Protein AF-D4V7H5-F1 (afdb_monomer)

pLDDT: mean 90.29, std 13.74, range [45.31, 98.12]

Mean predicted aligned error: 7.19 Å

Sequence (65 aa):
MQEELQRNYDNVAAYVKNGIANQADLDAVKVEQLNNIQQRHTLEATYRAYGKMLSLGPQTSKSKI

Foldseek 3Di:
DLVVLVVLLVVQVVCCVVVNHPVVSNVVSVVVNVVVVVVVVVVVVVVVVVVVVVVVPPPPDDDDD

Structure (mmCIF, N/CA/C/O backbone):
data_AF-D4V7H5-F1
#
_entry.id   AF-D4V7H5-F1
#
loop_
_atom_site.group_PDB
_atom_site.id
_atom_site.type_symbol
_atom_site.label_atom_id
_atom_site.label_alt_id
_atom_site.label_comp_id
_atom_site.label_asym_id
_atom_site.label_entity_id
_atom_site.label_seq_id
_atom_site.pdbx_PDB_ins_code
_atom_site.Cartn_x
_atom_site.Cartn_y
_atom_site.Cartn_z
_atom_site.occupancy
_atom_site.B_iso_or_equiv
_atom_site.auth_seq_id
_atom_site.auth_comp_id
_atom_site.auth_asym_id
_atom_site.auth_atom_id
_atom_site.pdbx_PDB_model_num
ATOM 1 N N . MET A 1 1 ? 5.924 -9.576 3.105 1.00 82.94 1 MET A N 1
ATOM 2 C CA . MET A 1 1 ? 5.638 -8.141 2.900 1.00 82.94 1 MET A CA 1
ATOM 3 C C . MET A 1 1 ? 4.188 -7.861 2.507 1.00 82.94 1 MET A C 1
ATOM 5 O O . MET A 1 1 ? 3.474 -7.331 3.340 1.00 82.94 1 MET A O 1
ATOM 9 N N . GLN A 1 2 ? 3.690 -8.222 1.315 1.00 86.00 2 GLN A N 1
ATOM 10 C CA . GLN A 1 2 ? 2.313 -7.847 0.924 1.00 86.00 2 GLN A CA 1
ATOM 11 C C . GLN A 1 2 ? 1.227 -8.538 1.772 1.00 86.00 2 GLN A C 1
ATOM 13 O O . GLN A 1 2 ? 0.286 -7.893 2.221 1.00 86.00 2 GLN A O 1
ATOM 18 N N . GLU A 1 3 ? 1.412 -9.819 2.096 1.00 92.62 3 GLU A N 1
ATOM 19 C CA . GLU A 1 3 ? 0.540 -10.539 3.037 1.00 92.62 3 GLU A CA 1
ATOM 20 C C . GLU A 1 3 ? 0.610 -9.982 4.466 1.00 92.62 3 GLU A C 1
ATOM 22 O O . GLU A 1 3 ? -0.381 -9.994 5.188 1.00 92.62 3 GLU A O 1
ATOM 27 N N . GLU A 1 4 ? 1.774 -9.483 4.889 1.00 93.75 4 GLU A N 1
ATOM 28 C CA . GLU A 1 4 ? 1.938 -8.857 6.208 1.00 93.75 4 GLU A CA 1
ATOM 29 C C . GLU A 1 4 ? 1.202 -7.524 6.266 1.00 93.75 4 GLU A C 1
ATOM 31 O O . GLU A 1 4 ? 0.511 -7.258 7.244 1.00 93.75 4 GLU A O 1
ATOM 36 N N . LEU A 1 5 ? 1.287 -6.725 5.200 1.00 92.69 5 LEU A N 1
ATOM 37 C CA . LEU A 1 5 ? 0.529 -5.485 5.067 1.00 92.69 5 LEU A CA 1
ATOM 38 C C . LEU A 1 5 ? -0.977 -5.738 5.003 1.00 92.69 5 LEU A C 1
ATOM 40 O O . LEU A 1 5 ? -1.742 -4.944 5.541 1.00 92.69 5 LEU A O 1
ATOM 44 N N . GLN A 1 6 ? -1.418 -6.832 4.377 1.00 95.56 6 GLN A N 1
ATOM 45 C CA . GLN A 1 6 ? -2.832 -7.207 4.388 1.00 95.56 6 GLN A CA 1
ATOM 46 C C . GLN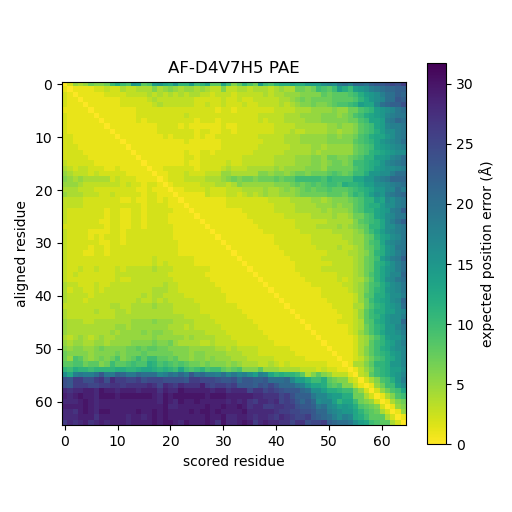 A 1 6 ? -3.288 -7.608 5.794 1.00 95.56 6 GLN A C 1
ATOM 48 O O . GLN A 1 6 ? -4.275 -7.073 6.285 1.00 95.56 6 GLN A O 1
ATOM 53 N N . ARG A 1 7 ? -2.522 -8.457 6.491 1.00 97.31 7 ARG A N 1
ATOM 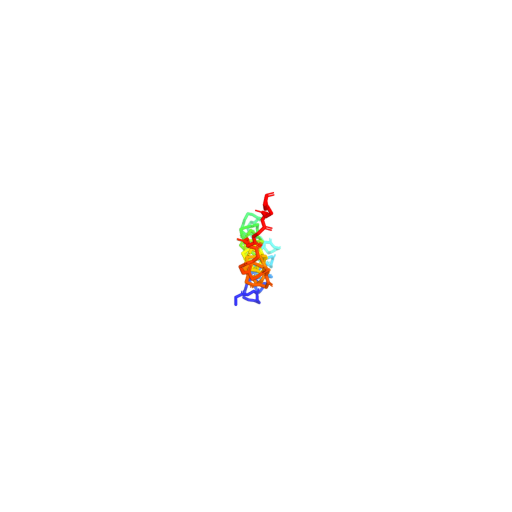54 C CA . ARG A 1 7 ? -2.813 -8.808 7.891 1.00 97.31 7 ARG A CA 1
ATOM 55 C C . ARG A 1 7 ? -2.833 -7.581 8.803 1.00 97.31 7 ARG A C 1
ATOM 57 O O . ARG A 1 7 ? -3.675 -7.495 9.689 1.00 97.31 7 ARG A O 1
ATOM 64 N N . ASN A 1 8 ? -1.917 -6.635 8.597 1.00 95.81 8 ASN A N 1
ATOM 65 C CA . ASN A 1 8 ? -1.891 -5.384 9.351 1.00 95.81 8 ASN A CA 1
ATOM 66 C C . ASN A 1 8 ? -3.164 -4.564 9.092 1.00 95.81 8 ASN A C 1
ATOM 68 O O . ASN A 1 8 ? -3.825 -4.147 10.038 1.00 95.81 8 ASN A O 1
ATOM 72 N N . TYR A 1 9 ? -3.571 -4.432 7.828 1.00 96.88 9 TYR A N 1
ATOM 73 C CA . TYR A 1 9 ? -4.816 -3.758 7.465 1.00 96.88 9 TYR A CA 1
ATOM 74 C C . TYR A 1 9 ? -6.033 -4.399 8.141 1.00 96.88 9 TYR A C 1
ATOM 76 O O . TYR A 1 9 ? -6.835 -3.695 8.750 1.00 96.88 9 TYR A O 1
ATOM 84 N N . ASP A 1 10 ? -6.137 -5.729 8.099 1.00 97.81 10 ASP A N 1
ATOM 85 C CA . ASP A 1 10 ? -7.251 -6.465 8.702 1.00 97.81 10 ASP A CA 1
ATOM 86 C C . ASP A 1 10 ? -7.296 -6.268 10.231 1.00 97.81 10 ASP A C 1
ATOM 88 O O . ASP A 1 10 ? -8.364 -6.044 10.808 1.00 97.81 10 ASP A O 1
ATOM 92 N N . ASN A 1 11 ? -6.131 -6.271 10.889 1.00 97.19 11 ASN A N 1
ATOM 93 C CA . ASN A 1 11 ? -6.013 -6.018 12.326 1.00 97.19 11 ASN A CA 1
ATOM 94 C C . ASN A 1 11 ? -6.400 -4.579 12.693 1.00 97.19 11 ASN A C 1
ATOM 96 O O . ASN A 1 11 ? -7.179 -4.366 13.624 1.00 97.19 11 ASN A O 1
ATOM 100 N N . VAL A 1 12 ? -5.894 -3.584 11.960 1.00 96.06 12 VAL A N 1
ATOM 101 C CA . VAL A 1 12 ? -6.213 -2.173 12.213 1.00 96.06 12 VAL A CA 1
ATOM 102 C C . VAL A 1 12 ? -7.690 -1.902 11.936 1.00 96.06 12 VAL A C 1
ATOM 104 O O . VAL A 1 12 ? -8.336 -1.221 12.728 1.00 96.06 12 VAL A O 1
ATOM 107 N N . ALA A 1 13 ? -8.277 -2.504 10.900 1.00 97.44 13 ALA A N 1
ATOM 108 C CA . ALA A 1 13 ? -9.711 -2.408 10.633 1.00 97.44 13 ALA A CA 1
ATOM 109 C C . ALA A 1 13 ? -10.550 -2.971 11.793 1.00 97.44 13 ALA A C 1
ATOM 111 O O . ALA A 1 13 ? -11.559 -2.374 12.181 1.00 97.44 13 ALA A O 1
ATOM 112 N N . ALA A 1 14 ? -10.121 -4.086 12.394 1.00 98.06 14 ALA A N 1
ATOM 113 C CA . ALA A 1 14 ? -10.758 -4.628 13.591 1.00 98.06 14 ALA A CA 1
ATOM 114 C C . ALA A 1 14 ? -10.630 -3.673 14.793 1.00 98.06 14 ALA A C 1
ATOM 116 O O . ALA A 1 14 ? -11.603 -3.473 15.523 1.00 98.06 14 ALA A O 1
ATOM 117 N N . TYR A 1 15 ? -9.473 -3.031 14.979 1.00 97.50 15 TYR A N 1
ATOM 118 C CA . TYR A 1 15 ? -9.280 -2.025 16.027 1.00 97.50 15 TYR A CA 1
ATOM 119 C C . TYR A 1 15 ? -10.124 -0.769 15.809 1.00 97.50 15 TYR A C 1
ATOM 121 O O . TYR A 1 15 ? -10.691 -0.266 16.778 1.00 97.50 15 TYR A O 1
ATOM 129 N N . VAL A 1 16 ? -10.289 -0.305 14.568 1.00 97.38 16 VAL A N 1
ATOM 130 C CA . VAL A 1 16 ? -11.200 0.803 14.233 1.00 97.38 16 VAL A CA 1
ATOM 131 C C . VAL A 1 16 ? -12.639 0.433 14.570 1.00 97.38 16 VAL A C 1
ATOM 133 O O . VAL A 1 16 ? -13.334 1.188 15.247 1.00 97.38 16 VAL A O 1
ATOM 136 N N . LYS A 1 17 ? -13.082 -0.767 14.176 1.00 96.88 17 LYS A N 1
ATOM 137 C CA . LYS A 1 17 ? -14.433 -1.260 14.484 1.00 96.88 17 LYS A CA 1
ATOM 138 C C . LYS A 1 17 ? -14.700 -1.336 15.991 1.00 96.88 17 LYS A C 1
ATOM 140 O O . LYS A 1 17 ? -15.819 -1.078 16.424 1.00 96.88 17 LYS A O 1
ATOM 145 N N . ASN A 1 18 ? -13.679 -1.676 16.773 1.00 97.06 18 ASN A N 1
ATOM 146 C CA . ASN A 1 18 ? -13.763 -1.770 18.228 1.00 97.06 18 ASN A CA 1
ATOM 147 C C . ASN A 1 18 ? -13.512 -0.427 18.943 1.00 97.06 18 ASN A C 1
ATOM 149 O O . ASN A 1 18 ? -13.490 -0.398 20.171 1.00 97.06 18 ASN A O 1
ATOM 153 N N . GLY A 1 19 ? -13.313 0.674 18.207 1.00 94.88 19 GLY A N 1
ATOM 154 C CA . GLY A 1 19 ? -13.070 2.009 18.766 1.00 94.88 19 GLY A CA 1
ATOM 155 C C . GLY A 1 19 ? -11.688 2.200 19.401 1.00 94.88 19 GLY A C 1
ATOM 156 O O . GLY A 1 19 ? -11.487 3.160 20.138 1.00 94.88 19 GLY A O 1
ATOM 157 N N . ILE A 1 20 ? -10.748 1.287 19.144 1.00 97.00 20 ILE A N 1
ATOM 158 C CA . ILE A 1 20 ? -9.375 1.308 19.675 1.00 97.00 20 ILE A CA 1
ATOM 159 C C . ILE A 1 20 ? -8.453 2.142 18.775 1.00 97.00 20 ILE A C 1
ATOM 161 O O . ILE A 1 20 ? -7.552 2.812 19.272 1.00 97.00 20 ILE A O 1
ATOM 165 N N . ALA A 1 21 ? -8.683 2.102 17.463 1.00 96.94 21 ALA A N 1
ATOM 166 C CA . ALA A 1 21 ? -7.938 2.863 16.463 1.00 96.94 21 ALA A CA 1
ATOM 167 C C . ALA A 1 21 ? -8.862 3.830 15.717 1.00 96.94 21 ALA A C 1
ATOM 169 O O . ALA A 1 21 ? -10.089 3.707 15.764 1.00 96.94 21 ALA A O 1
ATOM 170 N N . ASN A 1 22 ? -8.275 4.788 15.009 1.00 97.19 22 ASN A N 1
ATOM 171 C CA . ASN A 1 22 ? -9.011 5.735 14.181 1.00 97.19 22 ASN A CA 1
ATOM 172 C C . ASN A 1 22 ? -8.841 5.421 12.684 1.00 97.19 22 ASN A C 1
ATOM 174 O O . ASN A 1 22 ? -8.000 4.623 12.270 1.00 97.19 22 ASN A O 1
ATOM 178 N N . GLN A 1 23 ? -9.654 6.070 11.849 1.00 97.00 23 GLN A N 1
ATOM 179 C CA . GLN A 1 23 ? -9.597 5.874 10.400 1.00 97.00 23 GLN A CA 1
ATOM 180 C C . GLN A 1 23 ? -8.236 6.271 9.803 1.00 97.00 23 GLN A C 1
ATOM 182 O O . GLN A 1 23 ? -7.810 5.652 8.835 1.00 97.00 23 GLN A O 1
ATOM 187 N N . ALA A 1 24 ? -7.525 7.238 10.393 1.00 97.25 24 ALA A N 1
ATOM 188 C CA . ALA A 1 24 ? -6.209 7.650 9.912 1.00 97.25 24 ALA A CA 1
ATOM 189 C C . ALA A 1 24 ? -5.151 6.550 10.108 1.00 97.25 24 ALA A C 1
ATOM 191 O O . ALA A 1 24 ? -4.298 6.374 9.239 1.00 97.25 24 ALA A O 1
ATOM 192 N N . ASP A 1 25 ? -5.244 5.763 11.185 1.00 96.00 25 ASP A N 1
ATOM 193 C CA . ASP A 1 25 ? -4.390 4.588 11.394 1.00 96.00 25 ASP A CA 1
ATOM 194 C C . ASP A 1 25 ? -4.609 3.556 10.272 1.00 96.00 25 ASP A C 1
ATOM 196 O O . ASP A 1 25 ? -3.656 3.002 9.723 1.00 96.00 25 ASP A O 1
ATOM 200 N N . LEU A 1 26 ? -5.870 3.333 9.878 1.00 96.69 26 LEU A N 1
ATOM 201 C CA . LEU A 1 26 ? -6.225 2.425 8.783 1.00 96.69 26 LEU A CA 1
ATOM 202 C C . LEU A 1 26 ? -5.784 2.966 7.414 1.00 96.69 26 LEU A C 1
ATOM 204 O O . LEU A 1 26 ? -5.292 2.214 6.566 1.00 96.69 26 LEU A O 1
ATOM 208 N N . ASP A 1 27 ? -5.933 4.272 7.202 1.00 97.25 27 ASP A N 1
ATOM 209 C CA . ASP A 1 27 ? -5.526 4.949 5.973 1.00 97.25 27 ASP A CA 1
ATOM 210 C C . ASP A 1 27 ? -4.004 4.904 5.787 1.00 97.25 27 ASP A C 1
ATOM 212 O O . ASP A 1 27 ? -3.535 4.693 4.668 1.00 97.25 27 ASP A O 1
ATOM 216 N N . ALA A 1 28 ? -3.225 5.013 6.868 1.00 97.44 28 ALA A N 1
ATOM 217 C CA . ALA A 1 28 ? -1.770 4.893 6.824 1.00 97.44 28 ALA A CA 1
ATOM 218 C C . ALA A 1 28 ? -1.322 3.526 6.277 1.00 97.44 28 ALA A C 1
ATOM 220 O O . ALA A 1 28 ? -0.485 3.466 5.372 1.00 97.44 28 ALA A O 1
ATOM 221 N N . VAL A 1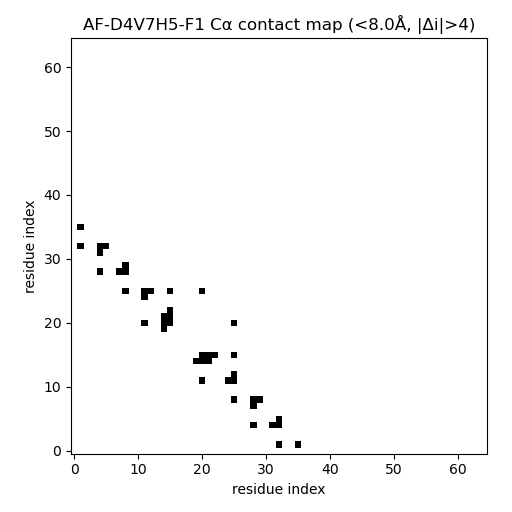 29 ? -1.937 2.430 6.742 1.00 96.50 29 VAL A N 1
ATOM 222 C CA . VAL A 1 29 ? -1.641 1.081 6.226 1.00 96.50 29 VAL A CA 1
ATOM 223 C C . VAL A 1 29 ? -2.019 0.964 4.746 1.00 96.50 29 VAL A C 1
ATOM 225 O O . VAL A 1 29 ? -1.279 0.384 3.949 1.00 96.50 29 VAL A O 1
ATOM 228 N N . LYS A 1 30 ? -3.148 1.558 4.342 1.00 96.56 30 LYS A N 1
ATOM 229 C CA . LYS A 1 30 ? -3.592 1.554 2.941 1.00 96.56 30 LYS A CA 1
ATOM 230 C C . LYS A 1 30 ? -2.641 2.331 2.025 1.00 96.56 30 LYS A C 1
ATOM 232 O O . LYS A 1 30 ? -2.372 1.889 0.908 1.00 96.56 30 LYS A O 1
ATOM 237 N N . VAL A 1 31 ? -2.100 3.460 2.484 1.00 98.06 31 VAL A N 1
ATOM 238 C CA . VAL A 1 31 ? -1.073 4.222 1.752 1.00 98.06 31 VAL A CA 1
ATOM 239 C C . VAL A 1 31 ? 0.185 3.380 1.547 1.00 98.06 31 VAL A C 1
ATOM 241 O O . VAL A 1 31 ? 0.731 3.355 0.443 1.00 98.06 31 VAL A O 1
ATOM 244 N N . GLU A 1 32 ? 0.625 2.645 2.567 1.00 96.56 32 GLU A N 1
ATOM 245 C CA . GLU A 1 32 ? 1.795 1.772 2.458 1.00 96.56 32 GLU A CA 1
ATOM 246 C C . GLU A 1 32 ? 1.575 0.628 1.454 1.00 96.56 32 GLU A C 1
ATOM 248 O O . GLU A 1 32 ? 2.436 0.366 0.607 1.00 96.56 32 GLU A O 1
ATOM 253 N N . GLN A 1 33 ? 0.392 0.005 1.469 1.00 97.00 33 GLN A N 1
ATOM 254 C CA . GLN A 1 33 ? -0.000 -0.991 0.467 1.00 97.00 33 GLN A CA 1
ATOM 255 C C . GLN A 1 33 ? 0.056 -0.421 -0.959 1.00 97.00 33 GLN A C 1
ATOM 257 O O . GLN A 1 33 ? 0.640 -1.045 -1.850 1.00 97.00 33 GLN A O 1
ATOM 262 N N . LEU A 1 34 ? -0.509 0.772 -1.180 1.00 97.00 34 LEU A N 1
ATOM 263 C CA . LEU A 1 34 ? -0.498 1.442 -2.485 1.00 97.00 34 LEU A CA 1
ATOM 264 C C . LEU A 1 34 ? 0.925 1.767 -2.953 1.00 97.00 34 LEU A C 1
ATOM 266 O O . LEU A 1 34 ? 1.254 1.539 -4.118 1.00 97.00 34 LEU A O 1
ATOM 270 N N . ASN A 1 35 ? 1.784 2.246 -2.052 1.00 96.88 35 ASN A N 1
ATOM 271 C CA . ASN A 1 35 ? 3.184 2.522 -2.362 1.00 96.88 35 ASN A CA 1
ATOM 272 C C . ASN A 1 35 ? 3.915 1.247 -2.815 1.00 96.88 35 ASN A C 1
ATOM 274 O O . ASN A 1 35 ? 4.610 1.255 -3.829 1.00 96.88 35 ASN A O 1
ATOM 278 N N . ASN A 1 36 ? 3.700 0.122 -2.128 1.00 95.12 36 ASN A N 1
ATOM 279 C CA . ASN A 1 36 ? 4.331 -1.147 -2.489 1.00 95.12 36 ASN A CA 1
ATOM 280 C C . ASN A 1 36 ? 3.897 -1.639 -3.883 1.00 95.12 36 ASN A C 1
ATOM 282 O O . ASN A 1 36 ? 4.729 -2.038 -4.701 1.00 95.12 36 ASN A O 1
ATOM 286 N N . ILE A 1 37 ? 2.599 -1.533 -4.191 1.00 95.38 37 ILE A N 1
ATOM 287 C CA . ILE A 1 37 ? 2.052 -1.848 -5.520 1.00 95.38 37 ILE A CA 1
ATOM 288 C C . ILE A 1 37 ? 2.690 -0.953 -6.589 1.00 95.38 37 ILE A C 1
ATOM 290 O O . ILE A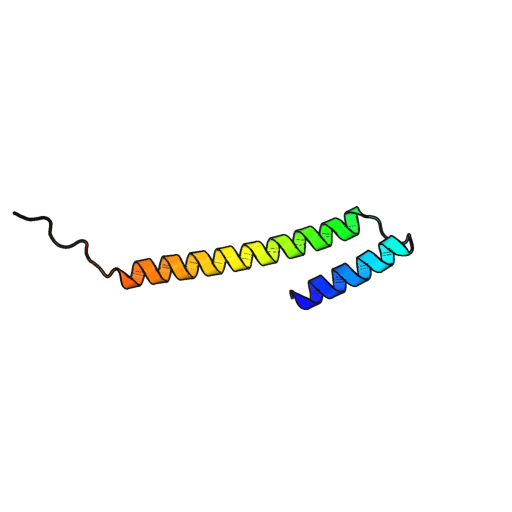 1 37 ? 3.135 -1.449 -7.629 1.00 95.38 37 ILE A O 1
ATOM 294 N N . GLN A 1 38 ? 2.788 0.352 -6.323 1.00 97.50 38 GLN A N 1
ATOM 295 C CA . GLN A 1 38 ? 3.383 1.310 -7.249 1.00 97.50 38 GLN A CA 1
ATOM 296 C C . GLN A 1 38 ? 4.866 1.018 -7.504 1.00 97.50 38 GLN A C 1
ATOM 298 O O . GLN A 1 38 ? 5.297 1.026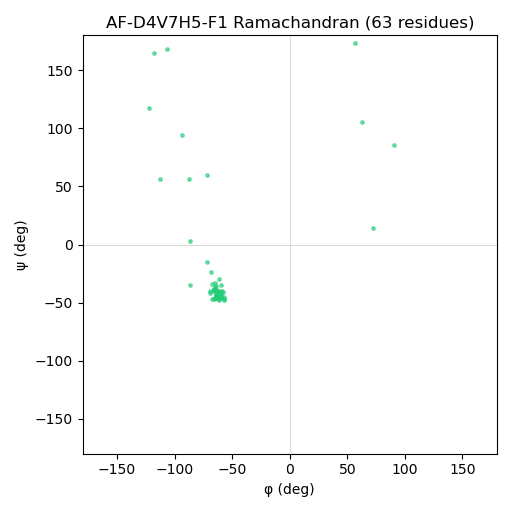 -8.655 1.00 97.50 38 GLN A O 1
ATOM 303 N N . GLN A 1 39 ? 5.644 0.711 -6.464 1.00 96.88 39 GLN A N 1
ATOM 304 C CA . GLN A 1 39 ? 7.054 0.335 -6.597 1.00 96.88 39 GLN A CA 1
ATOM 305 C C . GLN A 1 39 ? 7.226 -0.914 -7.466 1.00 96.88 39 GLN A C 1
ATOM 307 O O . GLN A 1 39 ? 8.085 -0.941 -8.351 1.00 96.88 39 GLN A O 1
ATOM 312 N N . ARG A 1 40 ? 6.367 -1.922 -7.272 1.00 96.31 40 ARG A N 1
ATOM 313 C CA . ARG A 1 40 ? 6.371 -3.151 -8.072 1.00 96.31 40 ARG A CA 1
ATOM 314 C C . ARG A 1 40 ? 6.105 -2.854 -9.551 1.00 96.31 40 ARG A C 1
ATOM 316 O O . ARG A 1 40 ? 6.850 -3.322 -10.408 1.00 96.31 40 ARG A O 1
ATOM 323 N N . HIS A 1 41 ? 5.106 -2.024 -9.852 1.00 97.75 41 HIS A N 1
ATOM 324 C CA . HIS A 1 41 ? 4.816 -1.601 -11.225 1.00 97.75 41 HIS A CA 1
ATOM 325 C C . HIS A 1 41 ? 5.945 -0.782 -11.850 1.00 97.75 41 HIS A C 1
ATOM 327 O O . HIS A 1 41 ? 6.289 -1.001 -13.011 1.00 97.75 41 HIS A O 1
ATOM 333 N N . THR A 1 42 ? 6.558 0.126 -11.091 1.00 98.06 42 THR A N 1
ATOM 334 C CA . THR A 1 42 ? 7.714 0.901 -11.557 1.00 98.06 42 THR A CA 1
ATOM 335 C C . THR A 1 42 ? 8.881 -0.019 -11.919 1.00 98.06 42 THR A C 1
ATOM 337 O O . THR A 1 42 ? 9.506 0.160 -12.969 1.00 98.06 42 THR A O 1
ATOM 340 N N . LEU A 1 43 ? 9.149 -1.040 -11.101 1.00 98.12 43 LEU A N 1
ATOM 341 C CA . LEU A 1 43 ? 10.196 -2.023 -11.370 1.00 98.12 43 LEU A CA 1
ATOM 342 C C . LEU A 1 43 ? 9.890 -2.848 -12.628 1.00 98.12 43 LEU A C 1
ATOM 344 O O . LEU A 1 43 ? 10.751 -2.986 -13.496 1.00 98.12 43 LEU A O 1
ATOM 348 N N . GLU A 1 44 ? 8.658 -3.342 -12.769 1.00 98.12 44 GLU A N 1
ATOM 349 C CA . GLU A 1 44 ? 8.212 -4.079 -13.958 1.00 98.12 44 GLU A CA 1
ATOM 350 C C . GLU A 1 44 ? 8.328 -3.237 -15.236 1.00 98.12 44 GLU A C 1
ATOM 352 O O . GLU A 1 44 ? 8.811 -3.722 -16.263 1.00 98.12 44 GLU A O 1
ATOM 357 N N . ALA A 1 45 ? 7.910 -1.971 -15.185 1.00 97.88 45 ALA A N 1
ATOM 358 C CA . ALA A 1 45 ? 8.006 -1.048 -16.311 1.00 97.88 45 ALA A CA 1
ATOM 359 C C . ALA A 1 45 ? 9.468 -0.782 -16.694 1.00 97.88 45 ALA A C 1
ATOM 361 O O . ALA A 1 45 ? 9.817 -0.843 -17.874 1.00 97.88 45 ALA A O 1
ATOM 362 N N . THR A 1 46 ? 10.333 -0.562 -15.700 1.00 97.56 46 THR A N 1
ATOM 363 C CA . THR A 1 46 ? 11.772 -0.347 -15.908 1.00 97.56 46 THR A CA 1
ATOM 364 C C . THR A 1 46 ? 12.426 -1.574 -16.536 1.00 97.56 46 THR A C 1
ATOM 366 O O . THR A 1 46 ? 13.153 -1.449 -17.521 1.00 97.56 46 THR A O 1
ATOM 369 N N . TYR A 1 47 ? 12.111 -2.772 -16.038 1.00 97.69 47 TYR A N 1
ATOM 370 C CA . TYR A 1 47 ? 12.630 -4.023 -16.589 1.00 97.69 47 TYR A CA 1
ATOM 371 C C . TYR A 1 47 ? 12.209 -4.220 -18.051 1.00 97.69 47 TYR A C 1
ATOM 373 O O . TYR A 1 47 ? 13.037 -4.538 -18.906 1.00 97.69 47 TYR A O 1
ATOM 381 N N . ARG A 1 48 ? 10.934 -3.960 -18.373 1.00 96.88 48 ARG A N 1
ATOM 382 C CA . ARG A 1 48 ? 10.425 -4.022 -19.753 1.00 96.88 48 ARG A CA 1
ATOM 383 C C . ARG A 1 48 ? 11.109 -3.006 -20.666 1.00 96.88 48 ARG A C 1
ATOM 385 O O . ARG A 1 48 ? 11.469 -3.352 -21.789 1.00 96.88 48 ARG A O 1
ATOM 392 N N . ALA A 1 49 ? 11.295 -1.771 -20.201 1.00 95.44 49 ALA A N 1
ATOM 393 C CA . ALA A 1 49 ? 11.961 -0.725 -20.971 1.00 95.44 49 ALA A CA 1
ATOM 394 C C . ALA A 1 49 ? 13.428 -1.083 -21.253 1.00 95.44 49 ALA A C 1
ATOM 396 O O . ALA A 1 49 ? 13.883 -0.969 -22.391 1.00 95.44 49 ALA A O 1
ATOM 397 N N . TYR A 1 50 ? 14.137 -1.590 -20.243 1.00 95.12 50 TYR A N 1
ATOM 398 C CA . TYR A 1 50 ? 15.514 -2.048 -20.381 1.00 95.12 50 TYR A CA 1
ATOM 399 C C . TYR A 1 50 ? 15.632 -3.241 -21.337 1.00 95.12 50 TYR A C 1
ATOM 401 O O . TYR A 1 50 ? 16.448 -3.216 -22.256 1.00 95.12 50 TYR A O 1
ATOM 409 N N . GLY A 1 51 ? 14.759 -4.245 -21.203 1.00 95.12 51 GLY A N 1
ATOM 410 C CA . GLY A 1 51 ? 14.697 -5.373 -22.135 1.00 95.12 51 GLY A CA 1
ATOM 411 C C . GLY A 1 51 ? 14.435 -4.922 -23.575 1.00 95.12 51 GLY A C 1
ATOM 412 O O . GLY A 1 51 ? 15.100 -5.390 -24.497 1.00 95.12 51 GLY A O 1
ATOM 413 N N . LYS A 1 52 ? 13.540 -3.944 -23.772 1.00 93.81 52 LYS A N 1
ATOM 414 C CA . LYS A 1 52 ? 13.295 -3.343 -25.089 1.00 93.81 52 LYS A CA 1
ATOM 415 C C . LYS A 1 52 ? 14.549 -2.662 -25.638 1.00 93.81 52 LYS A C 1
ATOM 417 O O . 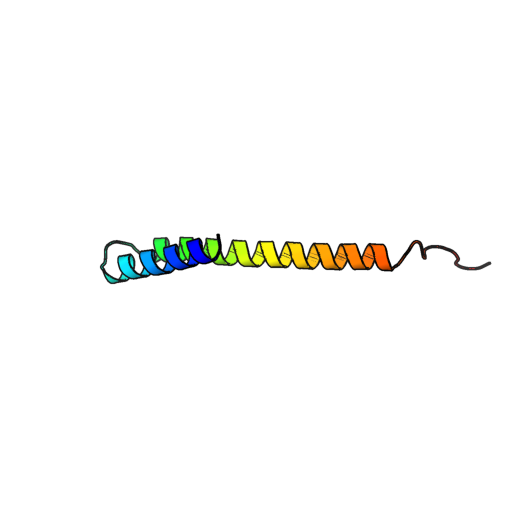LYS A 1 52 ? 14.909 -2.917 -26.783 1.00 93.81 52 LYS A O 1
ATOM 422 N N . MET A 1 53 ? 15.231 -1.850 -24.832 1.00 92.56 53 MET A N 1
ATOM 423 C CA . MET A 1 53 ? 16.480 -1.186 -25.219 1.00 92.56 53 MET A CA 1
ATOM 424 C C . MET A 1 53 ? 17.553 -2.194 -25.650 1.00 92.56 53 MET A C 1
ATOM 426 O O . MET A 1 53 ? 18.168 -2.012 -26.695 1.00 92.56 53 MET A O 1
ATOM 430 N N . LEU A 1 54 ? 17.735 -3.279 -24.893 1.00 90.94 54 LEU A N 1
ATOM 431 C CA . LEU A 1 54 ? 18.676 -4.340 -25.255 1.00 90.94 54 LEU A CA 1
ATOM 432 C C . LEU A 1 54 ? 18.256 -5.085 -26.532 1.00 90.94 54 LEU A C 1
ATOM 434 O O . LEU A 1 54 ? 19.102 -5.390 -27.369 1.00 90.94 54 LEU A O 1
ATOM 438 N N . SER A 1 55 ? 16.957 -5.346 -26.712 1.00 89.12 55 SER A N 1
ATOM 439 C CA . SER A 1 55 ? 16.431 -6.065 -27.883 1.00 89.12 55 SER A CA 1
ATOM 440 C C . SER A 1 55 ? 16.536 -5.286 -29.196 1.00 89.12 55 SER A C 1
ATOM 442 O O . SER A 1 55 ? 16.561 -5.893 -30.263 1.00 89.12 55 SER A O 1
ATOM 444 N N . LEU A 1 56 ? 16.608 -3.952 -29.134 1.00 82.31 56 LEU A N 1
ATOM 445 C CA . LEU A 1 56 ? 16.727 -3.109 -30.325 1.00 82.31 56 LEU A CA 1
ATOM 446 C C . LEU A 1 56 ? 18.117 -3.205 -30.982 1.00 82.31 56 LEU A C 1
ATOM 448 O O . LEU A 1 56 ? 18.250 -2.817 -32.142 1.00 82.31 56 LEU A O 1
ATOM 452 N N . GLY A 1 57 ? 19.125 -3.756 -30.285 1.00 65.75 57 GLY A N 1
ATOM 453 C CA . GLY A 1 57 ? 20.513 -3.825 -30.753 1.00 65.75 57 GLY A CA 1
ATOM 454 C C . GLY A 1 57 ? 21.098 -2.442 -31.098 1.00 65.75 57 GLY A C 1
ATOM 455 O O . GLY A 1 57 ? 20.392 -1.433 -31.093 1.00 65.75 57 GLY A O 1
ATOM 456 N N . PRO A 1 58 ? 22.396 -2.330 -31.420 1.00 61.41 58 PRO A N 1
ATOM 457 C CA . PRO A 1 58 ? 22.972 -1.095 -31.949 1.00 61.41 58 PRO A CA 1
ATOM 458 C C . PRO A 1 58 ? 22.521 -0.836 -33.403 1.00 61.41 58 PRO A C 1
ATOM 460 O O . PRO A 1 58 ? 23.345 -0.684 -34.300 1.00 61.41 58 PRO A O 1
ATOM 463 N N . GLN A 1 59 ? 21.214 -0.711 -33.661 1.00 59.31 59 GLN A N 1
ATOM 464 C CA . GLN A 1 59 ? 20.701 -0.166 -34.922 1.00 59.31 59 GLN A CA 1
ATOM 465 C C . GLN A 1 59 ? 20.571 1.356 -34.858 1.00 59.31 59 GLN A C 1
ATOM 467 O O . GLN A 1 59 ? 19.540 1.943 -35.165 1.00 59.31 59 GLN A O 1
ATOM 472 N N . THR A 1 60 ? 21.692 1.998 -34.545 1.00 57.44 60 THR A N 1
ATOM 473 C CA . THR A 1 60 ? 22.036 3.319 -35.080 1.00 57.44 60 THR A CA 1
ATOM 474 C C . THR A 1 60 ? 23.250 3.152 -35.987 1.00 57.44 60 THR A C 1
ATOM 476 O O . THR A 1 60 ? 24.311 3.727 -35.772 1.00 57.44 60 THR A O 1
ATOM 479 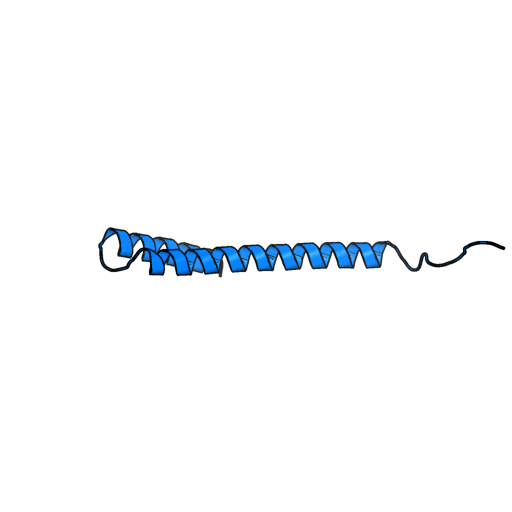N N . SER A 1 61 ? 23.125 2.290 -36.991 1.00 61.75 61 SER A N 1
ATOM 480 C CA . SER A 1 61 ? 24.061 2.244 -38.105 1.00 61.75 61 SER A CA 1
ATOM 481 C C . SER A 1 61 ? 23.288 2.464 -39.398 1.00 61.75 61 SER A C 1
ATOM 483 O O . SER A 1 61 ? 22.483 1.625 -39.792 1.00 61.75 61 SER A O 1
ATOM 485 N N . LYS A 1 62 ? 23.652 3.564 -40.073 1.00 56.06 62 LYS A N 1
ATOM 486 C CA . LYS A 1 62 ? 23.461 3.877 -41.502 1.00 56.06 62 LYS A CA 1
ATOM 487 C C . LYS A 1 62 ? 22.164 4.608 -41.893 1.00 56.06 62 LYS A C 1
ATOM 489 O O . LYS A 1 62 ? 21.237 4.013 -42.429 1.00 56.06 62 LYS A O 1
ATOM 494 N N . SER A 1 63 ? 22.192 5.939 -41.789 1.00 45.31 63 SER A N 1
ATOM 495 C CA . SER A 1 63 ? 21.689 6.793 -42.880 1.00 45.31 63 SER A CA 1
ATOM 496 C C . SER A 1 63 ? 22.913 7.134 -43.737 1.00 45.31 63 SER A C 1
ATOM 498 O O . SER A 1 63 ? 23.839 7.760 -43.236 1.00 45.31 63 SER A O 1
ATOM 500 N N . LYS A 1 64 ? 23.161 6.350 -44.792 1.00 55.66 64 LYS A N 1
ATOM 501 C CA . LYS A 1 64 ? 22.826 6.644 -46.199 1.00 55.66 64 LYS A CA 1
ATOM 502 C C . LYS A 1 64 ? 23.558 7.891 -46.714 1.00 55.66 64 LYS A C 1
ATOM 504 O O . LYS A 1 64 ? 23.227 8.995 -46.305 1.00 55.66 64 LYS A O 1
ATOM 509 N N . ILE A 1 65 ? 24.563 7.574 -47.542 1.00 53.22 65 ILE A N 1
ATOM 510 C CA . ILE A 1 65 ? 25.179 8.304 -48.667 1.00 53.22 65 ILE A CA 1
ATOM 511 C C . ILE A 1 65 ? 24.546 9.665 -48.948 1.00 53.22 65 ILE A C 1
ATOM 513 O O . ILE A 1 65 ? 23.317 9.677 -49.188 1.00 53.22 65 ILE A O 1
#

Secondary structure (DSSP, 8-state):
-HHHHHHHHHHHHHHHHTTSS-HHHHHHHHHHHHHHHH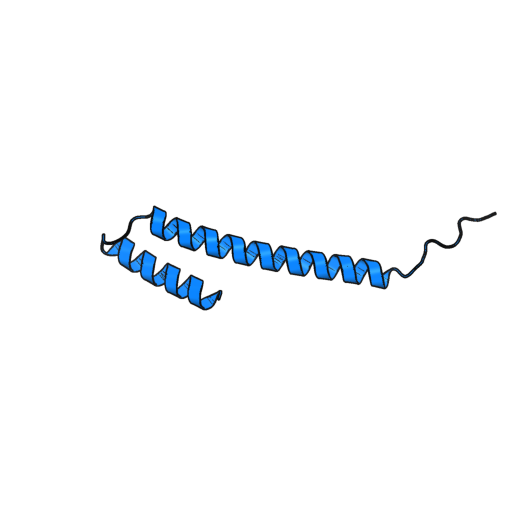HHHHHHHHHHHHHHHHHTTT-------

Nearest PDB structures (foldseek):
  4tko-assembly1_B  TM=7.731E-01  e=4.802E+00  Aquifex aeo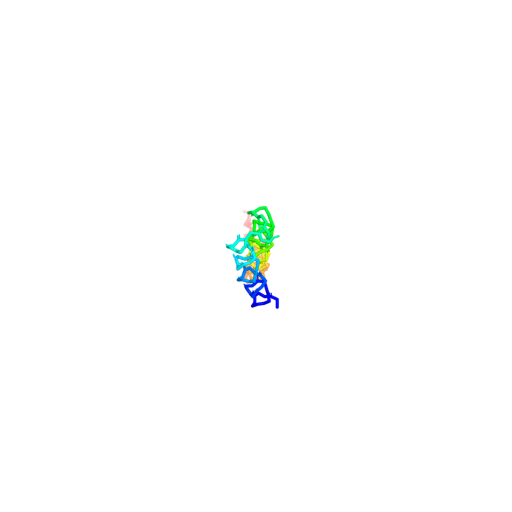licus VF5

Radius of gyration: 22.01 Å; Cα contacts (8 Å, |Δi|>4): 22; chains: 1; bounding box: 40×19×68 Å

Solvent-accessible surface area (backbone atoms only — not comparable to full-atom values): 3814 Å² total; per-residue (Å²): 106,72,69,54,52,48,54,49,41,54,52,40,48,51,30,35,76,70,68,76,42,51,70,66,64,41,48,52,48,52,52,52,52,51,50,53,53,49,52,51,50,52,50,54,51,49,51,51,52,50,52,50,59,62,71,59,56,88,75,86,71,80,89,74,136

Organism: NCBI:txid702446